Protein AF-A0AAW1G4E5-F1 (afdb_monomer_lite)

pLDDT: mean 84.26, std 16.69, range [33.03, 97.88]

Organism: Zoarces viviparus (NCBI:txid48416)

Structure (mmCIF, N/CA/C/O backbone):
data_AF-A0AAW1G4E5-F1
#
_entry.id   AF-A0AAW1G4E5-F1
#
loop_
_atom_site.group_PDB
_atom_site.id
_atom_site.type_symbol
_atom_site.label_atom_id
_atom_site.label_alt_id
_atom_site.label_comp_id
_atom_site.label_asym_id
_atom_site.label_entity_id
_atom_site.label_seq_id
_atom_site.pdbx_PDB_ins_code
_atom_site.Cartn_x
_atom_site.Cartn_y
_atom_site.Cartn_z
_atom_site.occupancy
_atom_site.B_iso_or_equiv
_atom_site.auth_seq_id
_atom_site.auth_comp_id
_atom_site.auth_asym_id
_atom_site.auth_atom_id
_atom_site.pdbx_PDB_model_num
ATOM 1 N N . MET A 1 1 ? -25.002 0.312 8.976 1.00 71.19 1 MET A N 1
ATOM 2 C CA . MET A 1 1 ? -24.121 1.159 9.818 1.00 71.19 1 MET A CA 1
ATOM 3 C C . MET A 1 1 ? -24.884 1.936 10.900 1.00 71.19 1 MET A C 1
ATOM 5 O O . MET A 1 1 ? -24.262 2.335 11.874 1.00 71.19 1 MET A O 1
ATOM 9 N N . GLU A 1 2 ? -26.206 2.123 10.780 1.00 85.31 2 GLU A N 1
ATOM 10 C CA . GLU A 1 2 ? -27.002 2.899 11.752 1.00 85.31 2 GLU A CA 1
ATOM 11 C C . GLU A 1 2 ? -26.962 2.342 13.183 1.00 85.31 2 GLU A C 1
ATOM 13 O O . GLU A 1 2 ? -26.866 3.115 14.128 1.00 85.31 2 GLU A O 1
ATOM 18 N N . ILE A 1 3 ? -26.892 1.016 13.347 1.00 91.75 3 ILE A N 1
ATOM 19 C CA . ILE A 1 3 ? -26.739 0.377 14.667 1.00 91.75 3 ILE A CA 1
ATOM 20 C C . ILE A 1 3 ? -25.440 0.827 15.358 1.00 91.75 3 ILE A C 1
ATOM 22 O O . ILE A 1 3 ? -25.456 1.201 16.524 1.00 91.75 3 ILE A O 1
ATOM 26 N N . VAL A 1 4 ? -24.316 0.865 14.632 1.00 90.06 4 VAL A N 1
ATOM 27 C CA . VAL A 1 4 ? -23.014 1.275 15.193 1.00 90.06 4 VAL A CA 1
ATOM 28 C C . VAL A 1 4 ? -23.031 2.751 15.599 1.00 90.06 4 VAL A C 1
ATOM 30 O O . VAL A 1 4 ? -22.495 3.107 16.645 1.00 90.06 4 VAL A O 1
ATOM 33 N N . LYS A 1 5 ? -23.682 3.612 14.806 1.00 90.88 5 LYS A N 1
ATOM 34 C CA . LYS A 1 5 ? -23.839 5.036 15.143 1.00 90.88 5 LYS A CA 1
ATOM 35 C C . LYS A 1 5 ? -24.722 5.243 16.374 1.00 90.88 5 LYS A C 1
ATOM 37 O O . LYS A 1 5 ? -24.388 6.079 17.208 1.00 90.88 5 LYS A O 1
ATOM 42 N N . ALA A 1 6 ? -25.813 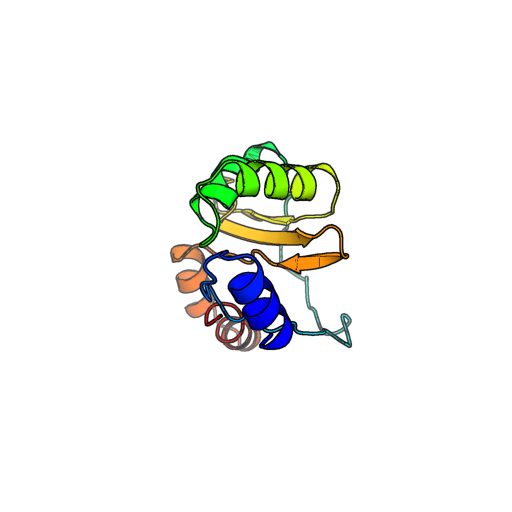4.486 16.495 1.00 92.94 6 ALA A N 1
ATOM 43 C CA . ALA A 1 6 ? -26.698 4.547 17.655 1.00 92.94 6 ALA A CA 1
ATOM 44 C C . ALA A 1 6 ? -25.951 4.161 18.941 1.00 92.94 6 ALA A C 1
ATOM 46 O O . ALA A 1 6 ? -25.994 4.905 19.918 1.00 92.94 6 ALA A O 1
ATOM 47 N N . VAL A 1 7 ? -25.181 3.066 18.905 1.00 95.25 7 VAL A N 1
ATOM 48 C CA . VAL A 1 7 ? -24.342 2.636 20.036 1.00 95.25 7 VAL A CA 1
ATOM 49 C C . VAL A 1 7 ? -23.286 3.689 20.379 1.00 95.25 7 VAL A C 1
ATOM 51 O O . VAL A 1 7 ? -23.110 4.015 21.550 1.00 95.25 7 VAL A O 1
ATOM 54 N N . ALA A 1 8 ? -22.604 4.265 19.383 1.00 94.25 8 ALA A N 1
ATOM 55 C CA . ALA A 1 8 ? -21.630 5.331 19.622 1.00 94.25 8 ALA A CA 1
ATOM 56 C C . ALA A 1 8 ? -22.274 6.540 20.322 1.00 94.25 8 ALA A C 1
ATOM 58 O O . ALA A 1 8 ? -21.732 7.036 21.308 1.00 94.25 8 ALA A O 1
ATOM 59 N N . SER A 1 9 ? -23.466 6.952 19.876 1.00 93.94 9 SER A N 1
ATOM 60 C CA . SER A 1 9 ? -24.222 8.043 20.496 1.00 93.94 9 SER A CA 1
ATOM 61 C C . SER A 1 9 ? -24.613 7.737 21.943 1.00 93.94 9 SER A C 1
ATOM 63 O O . SER A 1 9 ? -24.482 8.612 22.793 1.00 93.94 9 SER A O 1
ATOM 65 N N . GLU A 1 10 ? -25.062 6.514 22.242 1.00 96.44 10 GLU A N 1
ATOM 66 C CA . GLU A 1 10 ? -25.385 6.085 23.612 1.00 96.44 10 GLU A CA 1
ATOM 67 C C . GLU A 1 10 ? -24.153 6.156 24.528 1.00 96.44 10 GLU A C 1
ATOM 69 O O . GLU A 1 10 ? -24.254 6.531 25.693 1.00 96.44 10 GLU A O 1
ATOM 74 N N . LYS A 1 11 ? -22.969 5.839 23.991 1.00 96.75 11 LYS A N 1
ATOM 75 C CA . LYS A 1 11 ? -21.695 5.924 24.718 1.00 96.75 11 LYS A CA 1
ATOM 76 C C . LYS A 1 11 ? -21.071 7.324 24.719 1.00 96.75 11 LYS A C 1
ATOM 78 O O . LYS A 1 11 ? -19.961 7.477 25.219 1.00 96.75 11 LYS A O 1
ATOM 83 N N . GLY A 1 12 ? -21.745 8.337 24.171 1.00 95.81 12 GLY A N 1
ATOM 84 C CA . GLY A 1 12 ? -21.217 9.703 24.086 1.00 95.81 12 GLY A CA 1
ATOM 85 C C . GLY A 1 12 ? -20.005 9.847 23.155 1.00 95.81 12 GLY A C 1
ATOM 86 O O . GLY A 1 12 ? -19.250 10.810 23.268 1.00 95.81 12 GLY A O 1
ATOM 87 N N . VAL A 1 13 ? -19.802 8.897 22.239 1.00 96.19 13 VAL A N 1
ATOM 88 C CA . VAL A 1 13 ? -18.706 8.895 21.266 1.00 96.19 13 VAL A CA 1
ATOM 89 C C . VAL A 1 13 ? -19.190 9.517 19.960 1.00 96.19 13 VAL A C 1
ATOM 91 O O . VAL A 1 13 ? -20.182 9.083 19.371 1.00 96.19 13 VAL A O 1
ATOM 94 N N . SER A 1 14 ? -18.475 10.532 19.473 1.00 91.12 14 SER A N 1
ATOM 95 C CA . SER A 1 14 ? -18.791 11.152 18.187 1.00 91.12 14 SER A CA 1
ATOM 96 C C . SER A 1 14 ? -18.471 10.198 17.031 1.00 91.12 14 SER A C 1
ATOM 98 O O . SER A 1 14 ? -17.450 9.511 17.019 1.00 91.12 14 SER A O 1
ATOM 100 N N . SER A 1 15 ? -19.359 10.142 16.037 1.00 89.06 15 SER A N 1
ATOM 101 C CA . SER A 1 15 ? -19.163 9.324 14.838 1.00 89.06 15 SER A CA 1
ATOM 102 C C . SER A 1 15 ? -19.047 10.206 13.599 1.00 89.06 15 SER A C 1
ATOM 104 O O . SER A 1 15 ? -19.781 11.181 13.435 1.00 89.06 15 SER A O 1
ATOM 106 N N . ARG A 1 16 ? -18.115 9.863 12.705 1.00 88.25 16 ARG A N 1
ATOM 107 C CA . ARG A 1 16 ? -17.910 10.555 11.429 1.00 88.25 16 ARG A CA 1
ATOM 108 C C . ARG A 1 16 ? -17.751 9.532 10.315 1.00 88.25 16 ARG A C 1
ATOM 110 O O . ARG A 1 16 ? -16.882 8.670 10.374 1.00 88.25 16 ARG A O 1
ATOM 117 N N . LYS A 1 17 ? -18.569 9.645 9.268 1.00 87.12 17 LYS A N 1
ATOM 118 C CA . LYS A 1 17 ? -18.378 8.867 8.039 1.00 87.12 17 LYS A CA 1
ATOM 119 C C . LYS A 1 17 ? -17.154 9.412 7.303 1.00 87.12 17 LYS A C 1
ATOM 121 O O . LYS A 1 17 ? -17.149 10.579 6.923 1.00 87.12 17 LYS A O 1
ATOM 126 N N . GLN A 1 18 ? -16.141 8.573 7.106 1.00 84.81 18 GLN A N 1
ATOM 127 C CA . GLN A 1 18 ? -14.904 8.978 6.436 1.00 84.81 18 GLN A CA 1
ATOM 128 C C . GLN A 1 18 ? -14.915 8.652 4.936 1.00 84.81 18 GLN A C 1
ATOM 130 O O . GLN A 1 18 ? -14.517 9.487 4.133 1.00 84.81 18 GLN A O 1
ATOM 135 N N . SER A 1 19 ? -15.388 7.464 4.548 1.00 85.19 19 SER A N 1
ATOM 136 C CA . SER A 1 19 ? -15.465 7.028 3.148 1.00 85.19 19 SER A CA 1
ATOM 137 C C . SER A 1 19 ? -16.490 5.896 2.977 1.00 85.19 19 SER A C 1
ATOM 139 O O . SER A 1 19 ? -16.990 5.358 3.968 1.00 85.19 19 SER A O 1
ATOM 141 N N . VAL A 1 20 ? -16.839 5.575 1.729 1.00 85.19 20 VAL A N 1
ATOM 142 C CA . VAL A 1 20 ? -17.591 4.370 1.342 1.00 85.19 20 VAL A CA 1
ATOM 143 C C . VAL A 1 20 ? -16.663 3.532 0.480 1.00 85.19 20 VAL A C 1
ATOM 145 O O . VAL A 1 20 ? -16.211 4.008 -0.554 1.00 85.19 20 VAL A O 1
ATOM 148 N N . CYS A 1 21 ? -16.400 2.300 0.898 1.00 80.44 21 CYS A N 1
ATOM 149 C CA . CYS A 1 21 ? -15.604 1.357 0.124 1.00 80.44 21 CYS A CA 1
ATOM 150 C C . CYS A 1 21 ? -16.534 0.333 -0.527 1.00 80.44 21 CYS A C 1
ATOM 152 O O . CYS A 1 21 ? -17.418 -0.200 0.148 1.00 80.44 21 CYS A O 1
ATOM 154 N N . HIS A 1 22 ? -16.310 0.037 -1.805 1.00 84.06 22 HIS A N 1
ATOM 155 C CA . HIS A 1 22 ? -16.958 -1.075 -2.493 1.00 84.06 22 HIS A CA 1
ATOM 156 C C . HIS A 1 22 ? -15.982 -2.247 -2.532 1.00 84.06 22 HIS A C 1
ATOM 158 O O . HIS A 1 22 ? -14.836 -2.089 -2.949 1.00 84.06 22 HIS A O 1
ATOM 164 N N . LEU A 1 23 ? -16.424 -3.407 -2.053 1.00 85.50 23 LEU A N 1
ATOM 165 C CA . LEU A 1 23 ? -15.660 -4.641 -2.167 1.00 85.50 23 LEU A CA 1
ATOM 166 C C . LEU A 1 23 ? -16.047 -5.312 -3.480 1.00 85.50 23 LEU A C 1
ATOM 168 O O . LEU A 1 23 ? -17.217 -5.629 -3.685 1.00 85.50 23 LEU A O 1
ATOM 172 N N . MET A 1 24 ? -15.065 -5.512 -4.350 1.00 89.06 24 MET A N 1
ATOM 173 C CA . MET A 1 24 ? -15.244 -6.229 -5.607 1.00 89.06 24 MET A CA 1
ATOM 174 C C . MET A 1 24 ? -14.714 -7.651 -5.462 1.00 89.06 24 MET A C 1
ATOM 176 O O . MET A 1 24 ? -13.722 -7.881 -4.768 1.00 89.06 24 MET A O 1
ATOM 180 N N . ILE A 1 25 ? -15.392 -8.596 -6.108 1.00 88.75 25 ILE A N 1
ATOM 181 C CA . ILE A 1 25 ? -14.999 -10.002 -6.147 1.00 88.75 25 ILE A CA 1
ATOM 182 C C . ILE A 1 25 ? -14.613 -10.313 -7.585 1.00 88.75 25 ILE A C 1
ATOM 184 O O . ILE A 1 25 ? -15.408 -10.113 -8.499 1.00 88.75 25 ILE A O 1
ATOM 188 N N . LEU A 1 26 ? -13.386 -10.787 -7.770 1.00 85.94 26 LEU A N 1
ATOM 189 C CA . LEU A 1 26 ? -12.951 -11.337 -9.041 1.00 85.94 26 LEU A CA 1
ATOM 190 C C . LEU A 1 26 ? -13.249 -12.836 -9.034 1.00 85.94 26 LEU A C 1
ATOM 192 O O . LEU A 1 26 ? -12.587 -13.592 -8.327 1.00 85.94 26 LEU A O 1
ATOM 196 N N . GLU A 1 27 ? -14.276 -13.240 -9.775 1.00 88.00 27 GLU A N 1
ATOM 197 C CA . GLU A 1 27 ? -14.738 -14.633 -9.809 1.00 88.00 27 GLU A CA 1
ATOM 198 C C . GLU A 1 27 ? -13.797 -15.545 -10.604 1.00 88.00 27 GLU A C 1
ATOM 200 O O . GLU A 1 27 ? -13.613 -16.705 -10.242 1.00 88.00 27 GLU A O 1
ATOM 205 N N . ASP A 1 28 ? -13.177 -15.010 -11.658 1.00 86.62 28 ASP A N 1
ATOM 206 C CA . ASP A 1 28 ? -12.273 -15.742 -12.536 1.00 86.62 28 ASP A CA 1
ATOM 207 C C . ASP A 1 28 ? -10.959 -14.976 -12.725 1.00 86.62 28 ASP A C 1
ATOM 209 O O . ASP A 1 28 ? -10.929 -13.839 -13.193 1.00 86.62 28 ASP A O 1
ATOM 21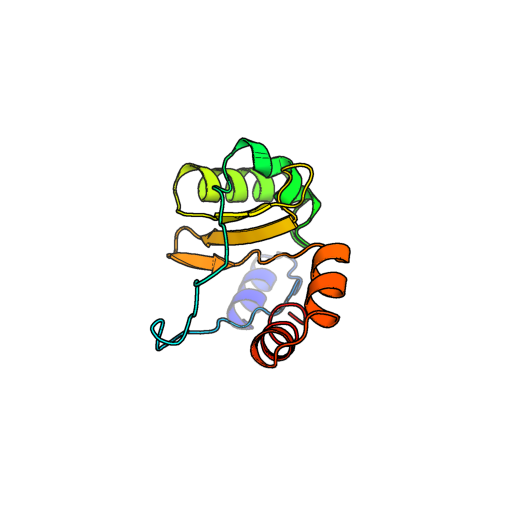3 N N . VAL A 1 29 ? -9.856 -15.618 -12.346 1.00 84.38 29 VAL A N 1
ATOM 214 C CA . VAL A 1 29 ? -8.499 -15.075 -12.489 1.00 84.38 29 VAL A CA 1
ATOM 215 C C . VAL A 1 29 ? -7.864 -15.434 -13.832 1.00 84.38 29 VAL A C 1
ATOM 217 O O . VAL A 1 29 ? -6.840 -14.856 -14.187 1.00 84.38 29 VAL A O 1
ATOM 220 N N . SER A 1 30 ? -8.451 -16.365 -14.592 1.00 85.69 30 SER A N 1
ATOM 221 C CA . SER A 1 30 ? -7.897 -16.850 -15.862 1.00 85.69 30 SER A CA 1
ATOM 222 C C . SER A 1 30 ? -7.886 -15.781 -16.956 1.00 85.69 30 SER A C 1
ATOM 224 O O . SER A 1 30 ? -7.066 -15.839 -17.869 1.00 85.69 30 SER A O 1
ATOM 226 N N . SER A 1 31 ? -8.746 -14.766 -16.834 1.00 78.06 31 SER A N 1
ATOM 227 C CA . SER A 1 31 ? -8.792 -13.620 -17.740 1.00 78.06 31 SER A CA 1
ATOM 228 C C . SER A 1 31 ? -7.715 -12.567 -17.461 1.00 78.06 31 SER A C 1
ATOM 230 O O . SER A 1 31 ? -7.610 -11.601 -18.218 1.00 78.06 31 SER A O 1
ATOM 232 N N . ILE A 1 32 ? -6.939 -12.697 -16.375 1.00 79.19 32 ILE A N 1
ATOM 233 C CA . ILE A 1 32 ? -5.832 -11.780 -16.089 1.00 79.19 32 ILE A CA 1
ATOM 234 C C . ILE A 1 32 ? -4.628 -12.183 -16.936 1.00 79.19 32 ILE A C 1
ATOM 236 O O . ILE A 1 32 ? -3.939 -13.163 -16.652 1.00 79.19 32 ILE A O 1
ATOM 240 N N . ASP A 1 33 ? -4.333 -11.369 -17.944 1.00 78.25 33 ASP A N 1
ATOM 241 C CA . ASP A 1 33 ? -3.088 -11.470 -18.691 1.00 78.25 33 ASP A CA 1
ATOM 242 C C . ASP A 1 33 ? -1.954 -10.760 -17.937 1.00 78.25 33 ASP A C 1
ATOM 244 O O . ASP A 1 33 ? -2.005 -9.557 -17.675 1.00 78.25 33 ASP A O 1
ATOM 248 N N . SER A 1 34 ? -0.927 -11.525 -17.573 1.00 71.94 34 SER A N 1
ATOM 249 C CA . SER A 1 34 ? 0.316 -11.010 -16.981 1.00 71.94 34 SER A CA 1
ATOM 250 C C . SER A 1 34 ? 1.484 -11.014 -17.969 1.00 71.94 34 SER A C 1
ATOM 252 O O . SER A 1 34 ? 2.602 -10.627 -17.615 1.00 71.94 34 SER A O 1
ATOM 254 N N . SER A 1 35 ? 1.250 -11.436 -19.215 1.00 77.69 35 SER A N 1
ATOM 255 C CA . SER A 1 35 ? 2.288 -11.490 -20.233 1.00 77.69 35 SER A CA 1
ATOM 256 C C . SER A 1 35 ? 2.815 -10.083 -20.543 1.00 77.69 35 SER A C 1
ATOM 258 O O . SER A 1 35 ? 2.076 -9.116 -20.711 1.00 77.69 35 SER A O 1
ATOM 260 N N . GLY A 1 36 ? 4.142 -9.940 -20.541 1.00 74.38 36 GLY A N 1
ATOM 261 C CA . GLY A 1 36 ? 4.809 -8.661 -20.801 1.00 74.38 36 GLY A CA 1
ATOM 262 C C . GLY A 1 36 ? 4.870 -7.686 -19.617 1.00 74.38 36 GLY A C 1
ATOM 263 O O . GLY A 1 36 ? 5.446 -6.608 -19.771 1.00 74.38 36 GLY A O 1
ATOM 264 N N . ILE A 1 37 ? 4.350 -8.045 -18.436 1.00 75.19 37 ILE A N 1
ATOM 265 C CA . ILE A 1 37 ? 4.472 -7.226 -17.223 1.00 75.19 37 ILE A CA 1
ATOM 266 C C . ILE A 1 37 ? 5.591 -7.786 -16.343 1.00 75.19 37 ILE A C 1
ATOM 268 O O . ILE A 1 37 ? 5.499 -8.890 -15.814 1.00 75.19 37 ILE A O 1
ATOM 272 N N . SER A 1 38 ? 6.651 -6.998 -16.155 1.00 83.62 38 SER A N 1
ATOM 273 C CA . SER A 1 38 ? 7.688 -7.304 -15.167 1.00 83.62 38 SER A CA 1
ATOM 274 C C . SER A 1 38 ? 7.289 -6.721 -13.814 1.00 83.62 38 SER A C 1
ATOM 276 O O . SER A 1 38 ? 7.150 -5.502 -13.674 1.00 83.62 38 SER A O 1
ATOM 278 N N . LEU A 1 39 ? 7.086 -7.597 -12.831 1.00 89.25 39 LEU A N 1
ATOM 279 C CA . LEU A 1 39 ? 6.759 -7.227 -11.459 1.00 89.25 39 LEU A CA 1
ATOM 280 C C . LEU A 1 39 ? 7.975 -7.417 -10.553 1.00 89.25 39 LEU A C 1
ATOM 282 O O . LEU A 1 39 ? 8.758 -8.350 -10.709 1.00 89.25 39 LEU A O 1
ATOM 286 N N . SER A 1 40 ? 8.111 -6.520 -9.588 1.00 92.88 40 SER A N 1
ATOM 287 C CA . SER A 1 40 ? 9.083 -6.576 -8.500 1.00 92.88 40 SER A CA 1
ATOM 288 C C . SER A 1 40 ? 8.363 -6.684 -7.160 1.00 92.88 40 SER A C 1
ATOM 290 O O . SER A 1 40 ? 7.169 -6.384 -7.053 1.00 92.88 40 SER A O 1
ATOM 292 N N . SER A 1 41 ? 9.084 -7.123 -6.130 1.00 93.56 41 SER A N 1
ATOM 293 C CA . SER A 1 41 ? 8.552 -7.149 -4.767 1.00 93.56 41 SER A CA 1
ATOM 294 C C . SER A 1 41 ? 8.241 -5.732 -4.288 1.00 93.56 41 SER A C 1
ATOM 296 O O . SER A 1 41 ? 8.980 -4.795 -4.591 1.00 93.56 41 SER A O 1
ATOM 298 N N . LEU A 1 42 ? 7.153 -5.576 -3.537 1.00 95.88 42 LEU A N 1
ATOM 299 C CA . LEU A 1 42 ? 6.936 -4.397 -2.707 1.00 95.88 42 LEU A CA 1
ATOM 300 C C . LEU A 1 42 ? 7.178 -4.810 -1.252 1.00 95.88 42 LEU A C 1
ATOM 302 O O . LEU A 1 42 ? 6.333 -5.462 -0.649 1.00 95.88 42 LEU A O 1
ATOM 306 N N . ASP A 1 43 ? 8.344 -4.460 -0.719 1.00 95.50 43 ASP A N 1
ATOM 307 C CA . ASP A 1 43 ? 8.818 -4.879 0.610 1.00 95.50 43 ASP A CA 1
ATOM 308 C C . ASP A 1 43 ? 8.812 -3.742 1.652 1.00 95.50 43 ASP A C 1
ATOM 310 O O . ASP A 1 43 ? 8.410 -2.607 1.370 1.00 95.50 43 ASP A O 1
ATOM 314 N N . GLU A 1 44 ? 9.280 -4.026 2.869 1.00 97.12 44 GLU A N 1
ATOM 315 C CA . GLU A 1 44 ? 9.238 -3.109 4.010 1.00 97.12 44 GLU A CA 1
ATOM 316 C C . GLU A 1 44 ? 9.994 -1.793 3.781 1.00 97.12 44 GLU A C 1
ATOM 318 O O . GLU A 1 44 ? 9.665 -0.781 4.408 1.00 97.12 44 GLU A O 1
ATOM 323 N N . SER A 1 45 ? 10.964 -1.757 2.860 1.00 96.25 45 SER A N 1
ATOM 324 C CA . SER A 1 45 ? 11.670 -0.515 2.518 1.00 96.25 45 SER A CA 1
ATOM 325 C C . SER A 1 45 ? 10.739 0.530 1.882 1.00 96.25 45 SER A C 1
ATOM 327 O O . SER A 1 45 ? 11.003 1.734 1.943 1.00 96.25 45 SER A O 1
ATOM 329 N N . HIS A 1 46 ? 9.590 0.096 1.355 1.00 96.62 46 HIS A N 1
ATOM 330 C CA . HIS A 1 46 ? 8.616 0.931 0.657 1.00 96.62 46 HIS A CA 1
ATOM 331 C C . HIS A 1 46 ? 7.472 1.443 1.545 1.00 96.62 46 HIS A C 1
ATOM 333 O O . HIS A 1 46 ? 6.628 2.209 1.069 1.00 96.62 46 HIS A O 1
ATOM 339 N N . VAL A 1 47 ? 7.432 1.094 2.838 1.00 97.81 47 VAL A N 1
ATOM 340 C CA . VAL A 1 47 ? 6.355 1.511 3.764 1.00 97.81 47 VAL A CA 1
ATOM 341 C C . VAL A 1 47 ? 6.158 3.027 3.759 1.00 97.81 47 VAL A C 1
ATOM 343 O O . VAL A 1 47 ? 5.025 3.512 3.707 1.00 97.81 47 VAL A O 1
ATOM 346 N N . GLY A 1 48 ? 7.258 3.787 3.767 1.00 97.00 48 GLY A N 1
ATOM 347 C CA . GLY A 1 48 ? 7.216 5.248 3.737 1.00 97.00 48 GLY A CA 1
ATOM 348 C C . GLY A 1 48 ? 6.522 5.793 2.486 1.00 97.00 48 GLY A C 1
ATOM 349 O O . GLY A 1 48 ? 5.675 6.679 2.596 1.00 97.00 48 GLY A O 1
ATOM 350 N N . LEU A 1 49 ? 6.824 5.225 1.315 1.00 96.25 49 LEU A N 1
ATOM 351 C CA . LEU A 1 49 ? 6.228 5.618 0.036 1.00 96.25 49 LEU A CA 1
ATOM 352 C C . LEU A 1 49 ? 4.719 5.348 0.015 1.00 96.25 49 LEU A C 1
ATOM 354 O O . LEU A 1 49 ? 3.930 6.243 -0.305 1.00 96.25 49 LEU A O 1
ATOM 358 N N . VAL A 1 50 ? 4.308 4.136 0.397 1.00 96.62 50 VAL A N 1
ATOM 359 C CA . VAL A 1 50 ? 2.890 3.745 0.414 1.00 96.62 50 VAL A CA 1
ATOM 360 C C . VAL A 1 50 ? 2.115 4.621 1.399 1.00 96.62 50 VAL A C 1
ATOM 362 O O . VAL A 1 50 ? 1.068 5.168 1.049 1.00 96.62 50 VAL A O 1
ATOM 365 N N .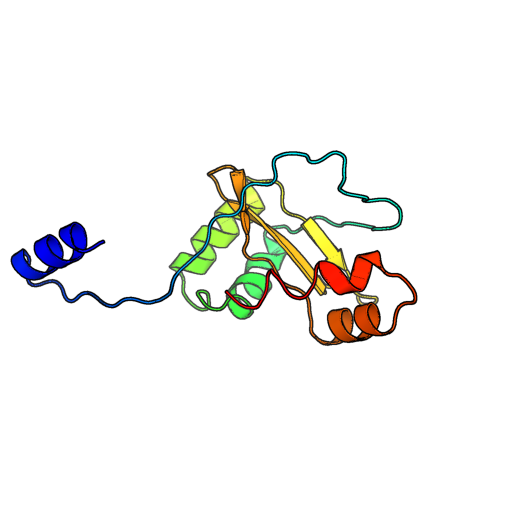 ASN A 1 51 ? 2.655 4.839 2.602 1.00 97.06 51 ASN A N 1
ATOM 366 C CA . ASN A 1 51 ? 2.013 5.655 3.632 1.00 97.06 51 ASN A CA 1
ATOM 367 C C . ASN A 1 51 ? 1.855 7.127 3.218 1.00 97.06 51 ASN A C 1
ATOM 369 O O . ASN A 1 51 ? 0.861 7.763 3.564 1.00 97.06 51 ASN A O 1
ATOM 373 N N . GLN A 1 52 ? 2.819 7.682 2.482 1.00 96.44 52 GLN A N 1
ATOM 374 C CA . GLN A 1 52 ? 2.734 9.059 1.986 1.00 96.44 52 GLN A CA 1
ATOM 375 C C . GLN A 1 52 ? 1.715 9.213 0.852 1.00 96.44 52 GLN A C 1
ATOM 377 O O . GLN A 1 52 ? 1.085 10.268 0.730 1.00 96.44 52 GLN A O 1
ATOM 382 N N . THR A 1 53 ? 1.550 8.167 0.041 1.00 94.50 53 THR A N 1
ATOM 383 C CA . THR A 1 53 ? 0.718 8.184 -1.169 1.00 94.50 53 THR A CA 1
ATOM 384 C C . THR A 1 53 ? -0.745 7.843 -0.884 1.00 94.50 53 THR A C 1
ATOM 386 O O . THR A 1 53 ? -1.652 8.366 -1.533 1.00 94.50 53 THR A O 1
ATOM 389 N N . TRP A 1 54 ? -1.006 6.974 0.092 1.00 93.38 54 TRP A N 1
ATOM 390 C CA . TRP A 1 54 ? -2.354 6.513 0.399 1.00 93.38 54 TRP A CA 1
ATOM 391 C C . TRP A 1 54 ? -3.202 7.594 1.083 1.00 93.38 54 TRP A C 1
ATOM 393 O O . TRP A 1 54 ? -2.767 8.248 2.031 1.00 93.38 54 TRP A O 1
ATOM 403 N N . LYS A 1 55 ? -4.462 7.747 0.652 1.00 89.25 55 LYS A N 1
ATOM 404 C CA . LYS A 1 55 ? -5.388 8.778 1.162 1.00 89.25 55 LYS A CA 1
ATOM 405 C C . LYS A 1 55 ? -5.709 8.664 2.658 1.00 89.25 55 LYS A C 1
ATOM 407 O O . LYS A 1 55 ? -6.047 9.666 3.280 1.00 89.25 55 LYS A O 1
ATOM 412 N N . PHE A 1 56 ? -5.598 7.462 3.225 1.00 89.94 56 PHE A N 1
ATOM 413 C CA . PHE A 1 56 ? -5.789 7.193 4.657 1.00 89.94 56 PHE A CA 1
ATOM 414 C C . PHE A 1 56 ? -4.464 7.007 5.416 1.00 89.94 56 PHE A C 1
ATOM 416 O O . PHE A 1 56 ? -4.470 6.620 6.583 1.00 89.94 56 PHE A O 1
ATOM 423 N N . GLY A 1 57 ? -3.333 7.256 4.750 1.00 92.44 57 GLY A N 1
ATOM 424 C CA . GLY A 1 57 ? -2.005 7.173 5.342 1.00 92.44 57 GLY A CA 1
ATOM 425 C C . GLY A 1 57 ? -1.633 8.404 6.170 1.00 92.44 57 GLY A C 1
ATOM 426 O O . GLY A 1 57 ? -2.490 9.101 6.720 1.00 92.44 57 GLY A O 1
ATOM 427 N N . LYS A 1 58 ? -0.327 8.684 6.236 1.00 94.69 58 LYS A N 1
ATOM 428 C CA . LYS A 1 58 ? 0.288 9.821 6.951 1.00 94.69 58 LYS A CA 1
ATOM 429 C C . LYS A 1 58 ? 0.047 9.808 8.465 1.00 94.69 58 LYS A C 1
ATOM 431 O O . LYS A 1 58 ? -0.015 10.856 9.099 1.00 94.69 58 LYS A O 1
ATOM 436 N N . ASN A 1 59 ? -0.085 8.617 9.035 1.00 94.62 59 ASN A N 1
ATOM 437 C CA . ASN A 1 59 ? -0.232 8.400 10.471 1.00 94.62 59 ASN A CA 1
ATOM 438 C C . ASN A 1 59 ? 0.456 7.087 10.882 1.00 94.62 59 ASN A C 1
ATOM 440 O O . ASN A 1 59 ? 0.733 6.238 10.034 1.00 94.62 59 ASN A O 1
ATOM 444 N N . GLU A 1 60 ? 0.753 6.933 12.172 1.00 96.00 60 GLU A N 1
ATOM 445 C CA . GLU A 1 60 ? 1.506 5.785 12.701 1.00 96.00 60 GLU A CA 1
ATOM 446 C C . GLU A 1 60 ? 0.736 4.462 12.595 1.00 96.00 60 GLU A C 1
ATOM 448 O O . GLU A 1 60 ? 1.332 3.416 12.327 1.00 96.00 60 GLU A O 1
ATOM 453 N N . ASP A 1 61 ? -0.591 4.500 12.730 1.00 94.56 61 ASP A N 1
ATOM 454 C CA . ASP A 1 61 ? -1.432 3.310 12.586 1.00 94.56 61 ASP A CA 1
ATOM 455 C C . ASP A 1 61 ? -1.367 2.750 11.164 1.00 94.56 61 ASP A C 1
ATOM 457 O O . ASP A 1 61 ? -1.195 1.543 10.973 1.00 94.56 61 ASP A O 1
ATOM 461 N N . ALA A 1 62 ? -1.423 3.628 10.161 1.00 95.12 62 ALA A N 1
ATOM 462 C CA . ALA A 1 62 ? -1.253 3.260 8.765 1.00 95.12 62 ALA A CA 1
ATOM 463 C C . ALA A 1 62 ? 0.151 2.710 8.493 1.00 95.12 62 ALA A C 1
ATOM 465 O O . ALA A 1 62 ? 0.265 1.701 7.804 1.00 95.12 62 ALA A O 1
ATOM 466 N N . VAL A 1 63 ? 1.208 3.303 9.065 1.00 97.62 63 VAL A N 1
ATOM 467 C CA . VAL A 1 63 ? 2.584 2.782 8.941 1.00 97.62 63 VAL A CA 1
ATOM 468 C C . VAL A 1 63 ? 2.666 1.346 9.445 1.00 97.62 63 VAL A C 1
ATOM 470 O O . VAL A 1 63 ? 3.144 0.476 8.721 1.00 97.62 63 VAL A O 1
ATOM 473 N N . ARG A 1 64 ? 2.158 1.079 10.652 1.00 97.31 64 ARG A N 1
ATOM 474 C CA . ARG A 1 64 ? 2.159 -0.266 11.241 1.00 97.31 64 ARG A CA 1
ATOM 475 C C . ARG A 1 64 ? 1.341 -1.254 10.412 1.00 97.31 64 ARG A C 1
ATOM 477 O O . ARG A 1 64 ? 1.785 -2.376 10.186 1.00 97.31 64 ARG A O 1
ATOM 484 N N . MET A 1 65 ? 0.164 -0.842 9.942 1.00 96.12 65 MET A N 1
ATOM 485 C CA . MET A 1 65 ? -0.684 -1.684 9.098 1.00 96.12 65 MET A CA 1
ATOM 486 C C . MET A 1 65 ? 0.013 -2.029 7.776 1.00 96.12 65 MET A C 1
ATOM 488 O O . MET A 1 65 ? 0.036 -3.192 7.385 1.00 96.12 65 MET A O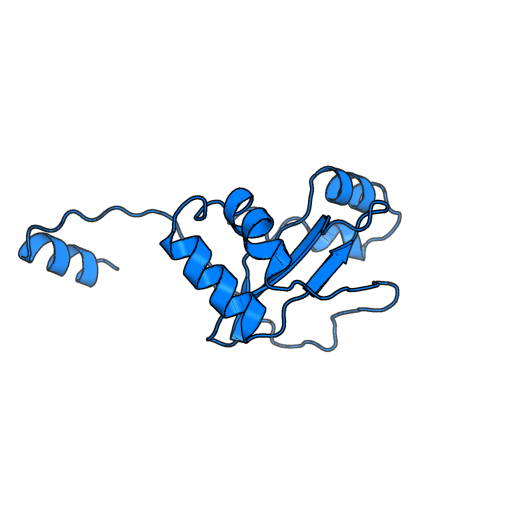 1
ATOM 492 N N . ILE A 1 66 ? 0.601 -1.035 7.104 1.00 97.81 66 ILE A N 1
ATOM 493 C CA . ILE A 1 66 ? 1.329 -1.213 5.842 1.00 97.81 66 ILE A CA 1
ATOM 494 C C . ILE A 1 66 ? 2.550 -2.101 6.050 1.00 97.81 66 ILE A C 1
ATOM 496 O O . ILE A 1 66 ? 2.723 -3.051 5.298 1.00 97.81 66 ILE A O 1
ATOM 500 N N . TRP A 1 67 ? 3.355 -1.849 7.083 1.00 97.88 67 TRP A N 1
ATOM 501 C CA . TRP A 1 67 ? 4.512 -2.686 7.397 1.00 97.88 67 TRP A CA 1
ATOM 502 C C . TRP A 1 67 ? 4.106 -4.150 7.603 1.00 97.88 67 TRP A C 1
ATOM 504 O O . TRP A 1 67 ? 4.681 -5.030 6.974 1.00 97.88 67 TRP A O 1
ATOM 514 N N . ASN A 1 68 ? 3.048 -4.411 8.381 1.00 96.81 68 ASN A N 1
ATOM 515 C CA . ASN A 1 68 ? 2.534 -5.769 8.568 1.00 96.81 68 ASN A CA 1
ATOM 516 C C . ASN A 1 68 ? 2.102 -6.421 7.245 1.00 96.81 68 ASN A C 1
ATOM 518 O O . ASN A 1 68 ? 2.345 -7.613 7.063 1.00 96.81 68 ASN A O 1
ATOM 522 N N . MET A 1 69 ? 1.467 -5.664 6.341 1.00 97.38 69 MET A N 1
ATOM 523 C CA . MET A 1 69 ? 1.079 -6.166 5.019 1.00 97.38 69 MET A CA 1
ATOM 524 C C . MET A 1 69 ? 2.302 -6.556 4.185 1.00 97.38 69 MET A C 1
ATOM 526 O O . MET A 1 69 ? 2.356 -7.674 3.688 1.00 97.38 69 MET A O 1
ATOM 530 N N . LEU A 1 70 ? 3.294 -5.669 4.080 1.00 97.19 70 LEU A N 1
ATOM 531 C CA . LEU A 1 70 ? 4.475 -5.896 3.239 1.00 97.19 70 LEU A CA 1
ATOM 532 C C . LEU A 1 70 ? 5.401 -6.987 3.796 1.00 97.19 70 LEU A C 1
ATOM 534 O O . LEU A 1 70 ? 5.973 -7.742 3.021 1.00 97.19 70 LEU A O 1
ATOM 538 N N . ALA A 1 71 ? 5.512 -7.103 5.121 1.00 97.00 71 ALA A N 1
ATOM 539 C CA . ALA A 1 71 ? 6.388 -8.085 5.758 1.00 97.00 71 ALA A CA 1
ATOM 540 C C . ALA A 1 71 ? 5.838 -9.520 5.729 1.00 97.00 71 ALA A C 1
ATOM 542 O O . ALA A 1 71 ? 6.601 -10.480 5.804 1.00 97.00 71 ALA A O 1
ATOM 543 N N . ASN A 1 72 ? 4.511 -9.689 5.666 1.00 96.69 72 ASN A N 1
ATOM 544 C CA . ASN A 1 72 ? 3.882 -10.998 5.887 1.00 96.69 72 ASN A CA 1
ATOM 545 C C . ASN A 1 72 ? 3.021 -11.491 4.720 1.00 96.69 72 ASN A C 1
ATOM 547 O O . ASN A 1 72 ? 2.671 -12.670 4.694 1.00 96.69 72 ASN A O 1
ATOM 551 N N . PHE A 1 73 ? 2.657 -10.625 3.771 1.00 96.00 73 PHE A N 1
ATOM 552 C CA . PHE A 1 73 ? 1.723 -10.965 2.701 1.00 96.00 73 PHE A CA 1
ATOM 553 C C . PHE A 1 73 ? 2.285 -10.587 1.328 1.00 96.00 73 PHE A C 1
ATOM 555 O O . PHE A 1 73 ? 2.945 -9.556 1.185 1.00 96.00 73 PHE A O 1
ATOM 562 N N . PRO A 1 74 ? 2.007 -11.395 0.290 1.00 93.06 74 PRO A N 1
ATOM 563 C CA . PRO A 1 74 ? 2.542 -11.152 -1.041 1.00 93.06 74 PRO A CA 1
ATOM 564 C C . PRO A 1 74 ? 2.011 -9.825 -1.590 1.00 93.06 74 PRO A C 1
ATOM 566 O O . PRO A 1 74 ? 0.811 -9.664 -1.801 1.00 93.06 74 PRO A O 1
ATOM 569 N N . SER A 1 75 ? 2.912 -8.876 -1.824 1.00 95.12 75 SER A N 1
ATOM 570 C CA . SER A 1 75 ? 2.620 -7.572 -2.423 1.00 95.12 75 SER A CA 1
ATOM 571 C C . SER A 1 75 ? 3.627 -7.304 -3.536 1.00 95.12 75 SER A C 1
ATOM 573 O O . SER A 1 75 ? 4.777 -7.742 -3.465 1.00 95.12 75 SER A O 1
ATOM 575 N N . CYS A 1 76 ? 3.207 -6.612 -4.591 1.00 94.12 76 CYS A N 1
ATOM 576 C CA . CYS A 1 76 ? 4.052 -6.411 -5.764 1.00 94.12 76 CYS A CA 1
ATOM 577 C C . CYS A 1 76 ? 3.917 -5.006 -6.340 1.00 94.12 76 CYS A C 1
ATOM 579 O O . CYS A 1 76 ? 2.959 -4.269 -6.079 1.00 94.12 76 CYS A O 1
ATOM 581 N N . CYS A 1 77 ? 4.911 -4.635 -7.138 1.00 94.31 77 CYS A N 1
ATOM 582 C CA . CYS A 1 77 ? 4.946 -3.368 -7.835 1.00 94.31 77 CYS A CA 1
ATOM 583 C C . CYS A 1 77 ? 5.519 -3.502 -9.246 1.00 94.31 77 CYS A C 1
ATOM 585 O O . CYS A 1 77 ? 6.274 -4.421 -9.552 1.00 94.31 77 CYS A O 1
ATOM 587 N N . ALA A 1 78 ? 5.172 -2.551 -10.105 1.00 91.19 78 ALA A N 1
ATOM 588 C CA . ALA A 1 78 ? 5.883 -2.291 -11.345 1.00 91.19 78 ALA A CA 1
ATOM 589 C C . ALA A 1 78 ? 6.799 -1.080 -11.140 1.00 91.19 78 ALA A C 1
ATOM 591 O O . ALA A 1 78 ? 6.369 -0.047 -10.609 1.00 91.19 78 ALA A O 1
ATOM 592 N N . LEU A 1 79 ? 8.051 -1.206 -11.576 1.00 90.12 79 LEU A N 1
ATOM 593 C CA . LEU A 1 79 ? 9.066 -0.168 -11.418 1.00 90.12 79 LEU A CA 1
ATOM 594 C C . LEU A 1 79 ? 9.066 0.823 -12.597 1.00 90.12 79 LEU A C 1
ATOM 596 O O . LEU A 1 79 ? 8.713 0.474 -13.727 1.00 90.12 79 LEU A O 1
ATOM 600 N N . GLU A 1 80 ? 9.469 2.066 -12.334 1.00 86.06 80 GLU A N 1
ATOM 601 C CA . GLU A 1 80 ? 9.906 3.017 -13.368 1.00 86.06 80 GLU A CA 1
ATOM 602 C C . GLU A 1 80 ? 11.372 2.790 -13.771 1.00 86.06 80 GLU A C 1
ATOM 604 O O . GLU A 1 80 ? 12.057 1.933 -13.210 1.00 86.06 80 GLU A O 1
ATOM 609 N N . ALA A 1 81 ? 11.856 3.542 -14.766 1.00 82.75 81 ALA A N 1
ATOM 610 C CA . ALA A 1 81 ? 13.212 3.394 -15.304 1.00 82.75 81 ALA A CA 1
ATOM 611 C C . ALA A 1 81 ? 14.296 3.629 -14.236 1.00 82.75 81 ALA A C 1
ATOM 613 O O . ALA A 1 81 ? 15.362 3.021 -14.275 1.00 82.75 81 ALA A O 1
ATOM 614 N N . GLU A 1 82 ? 13.990 4.465 -13.249 1.00 84.75 82 GLU A N 1
ATOM 615 C CA . GLU A 1 82 ? 14.828 4.806 -12.104 1.00 84.75 82 GLU A CA 1
ATOM 616 C C . GLU A 1 82 ? 14.795 3.734 -10.996 1.00 84.75 82 GLU A C 1
ATOM 618 O O . GLU A 1 82 ? 15.400 3.921 -9.941 1.00 84.75 82 GLU A O 1
ATOM 623 N N . GLY A 1 83 ? 14.078 2.624 -11.206 1.00 86.12 83 GLY A N 1
ATOM 624 C CA . GLY A 1 83 ? 13.991 1.502 -10.269 1.00 86.12 83 GLY A CA 1
ATOM 625 C C . GLY A 1 83 ? 13.056 1.732 -9.081 1.00 86.12 83 GLY A C 1
ATOM 626 O O . GLY A 1 83 ? 13.079 0.952 -8.133 1.00 86.12 83 GLY A O 1
ATOM 627 N N . LYS A 1 84 ? 12.232 2.786 -9.100 1.00 90.12 84 LYS A N 1
ATOM 628 C CA . LYS A 1 84 ? 11.270 3.078 -8.026 1.00 90.12 84 LYS A CA 1
ATOM 629 C C . LYS A 1 84 ? 9.893 2.477 -8.327 1.00 90.12 84 LYS A C 1
ATOM 631 O O . LYS A 1 84 ? 9.509 2.410 -9.494 1.00 90.12 84 LYS A O 1
ATOM 636 N N . PRO A 1 85 ? 9.099 2.091 -7.314 1.00 93.75 85 PRO A N 1
ATOM 637 C CA . PRO A 1 85 ? 7.723 1.661 -7.543 1.00 93.75 85 PRO A CA 1
ATOM 638 C C . PRO A 1 85 ? 6.874 2.779 -8.160 1.00 93.75 85 PRO A C 1
ATOM 640 O O . PRO A 1 85 ? 6.645 3.818 -7.541 1.00 93.75 85 PRO A O 1
ATOM 643 N N . ALA A 1 86 ? 6.369 2.544 -9.370 1.00 91.19 86 ALA A N 1
ATOM 644 C CA . ALA A 1 86 ? 5.495 3.467 -10.095 1.00 91.19 86 ALA A CA 1
ATOM 645 C C . ALA A 1 86 ? 4.038 2.986 -10.143 1.00 91.19 86 ALA A C 1
ATOM 647 O O . ALA A 1 86 ? 3.134 3.764 -10.446 1.00 91.19 86 ALA A O 1
ATOM 648 N N . SER A 1 87 ? 3.787 1.713 -9.849 1.00 93.19 87 SER A N 1
ATOM 649 C CA . SER A 1 87 ? 2.455 1.130 -9.683 1.00 93.19 87 SER A CA 1
ATOM 650 C C . SER A 1 87 ? 2.537 -0.029 -8.703 1.00 93.19 87 SER A C 1
ATOM 652 O O . SER A 1 87 ? 3.549 -0.726 -8.703 1.00 93.19 87 SER A O 1
ATOM 654 N N . TRP A 1 88 ? 1.527 -0.231 -7.860 1.00 95.38 88 TRP A N 1
ATOM 655 C CA . TRP A 1 88 ? 1.537 -1.316 -6.880 1.00 95.38 88 TRP A CA 1
ATOM 656 C C . TRP A 1 88 ? 0.150 -1.740 -6.405 1.00 95.38 88 TRP A C 1
ATOM 658 O O . TRP A 1 88 ? -0.834 -1.001 -6.522 1.00 95.38 88 TRP A O 1
ATOM 668 N N . ILE A 1 89 ? 0.126 -2.931 -5.810 1.00 94.25 89 ILE A N 1
ATOM 669 C CA . ILE A 1 89 ? -1.006 -3.531 -5.109 1.00 94.25 89 ILE A CA 1
ATOM 670 C C . ILE A 1 89 ? -0.504 -4.204 -3.830 1.00 94.25 89 ILE A C 1
ATOM 672 O O . ILE A 1 89 ? 0.548 -4.847 -3.832 1.00 94.25 89 ILE A O 1
ATOM 676 N N . LEU A 1 90 ? -1.241 -4.029 -2.732 1.00 96.44 90 LEU A N 1
ATOM 677 C CA . LEU A 1 90 ? -0.962 -4.689 -1.459 1.00 96.44 90 LEU A CA 1
ATOM 678 C C . LEU A 1 90 ? -2.009 -5.762 -1.182 1.00 96.44 90 LEU A C 1
ATOM 680 O O . LEU A 1 90 ? -3.169 -5.634 -1.582 1.00 96.44 90 LEU A O 1
ATOM 684 N N . THR A 1 91 ? -1.603 -6.769 -0.418 1.00 95.44 91 THR A N 1
ATOM 685 C CA . THR A 1 91 ? -2.500 -7.806 0.093 1.00 95.44 91 THR A CA 1
ATOM 686 C C . THR A 1 91 ? -2.747 -7.588 1.582 1.00 95.44 91 THR A C 1
ATOM 688 O O . THR A 1 91 ? -1.818 -7.542 2.388 1.00 95.44 91 THR A O 1
ATOM 691 N N . TYR A 1 92 ? -4.016 -7.439 1.956 1.00 93.81 92 TYR A N 1
ATOM 692 C CA . TYR A 1 92 ? -4.442 -7.377 3.350 1.00 93.81 92 TYR A CA 1
ATOM 693 C C . TYR A 1 92 ? -4.301 -8.745 4.027 1.00 93.81 92 TYR A C 1
ATOM 695 O O . TYR A 1 92 ? -4.321 -9.784 3.373 1.00 93.81 92 TY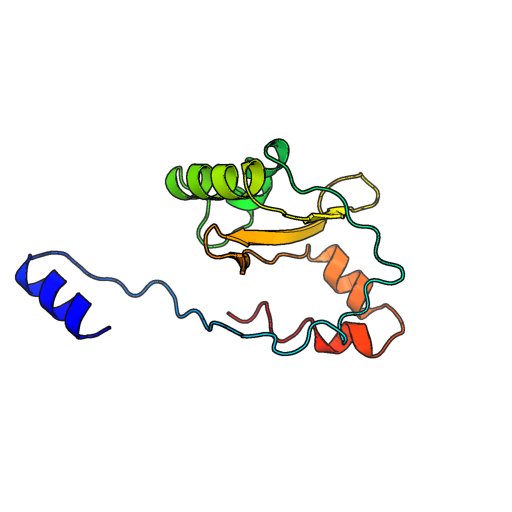R A O 1
ATOM 703 N N . ALA A 1 93 ? -4.303 -8.765 5.362 1.00 90.81 93 ALA A N 1
ATOM 704 C CA . ALA A 1 93 ? -4.332 -10.012 6.133 1.00 90.81 93 ALA A CA 1
ATOM 705 C C . ALA A 1 93 ? -5.580 -10.882 5.878 1.00 90.81 93 ALA A C 1
ATOM 707 O O . ALA A 1 93 ? -5.571 -12.078 6.146 1.00 90.81 93 ALA A O 1
ATOM 708 N N . SER A 1 94 ? -6.652 -10.290 5.344 1.00 91.00 94 SER A N 1
ATOM 709 C CA . SER A 1 94 ? -7.843 -11.003 4.871 1.00 91.00 94 SER A CA 1
ATOM 710 C C . SER A 1 94 ? -7.672 -11.643 3.486 1.00 91.00 94 SER A C 1
ATOM 712 O O . SER A 1 94 ? -8.647 -12.150 2.939 1.00 91.00 94 SER A O 1
ATOM 714 N N . CYS A 1 95 ? -6.480 -11.556 2.890 1.00 89.56 95 CYS A N 1
ATOM 715 C CA . CYS A 1 95 ? -6.169 -11.906 1.501 1.00 89.56 95 CYS A CA 1
ATOM 716 C C . CYS A 1 95 ? -6.896 -11.062 0.441 1.00 89.56 95 CYS A C 1
ATOM 718 O O . CYS A 1 95 ? -6.727 -11.297 -0.754 1.00 89.56 95 CYS A O 1
ATOM 720 N N . ALA A 1 96 ? -7.673 -10.053 0.845 1.00 91.75 96 ALA A N 1
ATOM 721 C CA . ALA A 1 96 ? -8.187 -9.062 -0.087 1.00 91.75 96 ALA A CA 1
ATOM 722 C C . ALA A 1 96 ? -7.027 -8.228 -0.643 1.00 91.75 96 ALA A C 1
ATOM 724 O O . ALA A 1 96 ? -6.089 -7.892 0.081 1.00 91.75 96 ALA A O 1
ATOM 725 N N . MET A 1 97 ? -7.118 -7.846 -1.911 1.00 92.19 97 MET A N 1
ATOM 726 C CA . MET A 1 97 ? -6.162 -6.931 -2.524 1.00 92.19 97 MET A CA 1
ATOM 727 C C . MET A 1 97 ? -6.653 -5.486 -2.399 1.00 92.19 97 MET A C 1
ATOM 729 O O . MET A 1 97 ? -7.851 -5.215 -2.498 1.00 92.19 97 MET A O 1
ATOM 733 N N . GLY A 1 98 ? -5.740 -4.539 -2.197 1.00 92.56 98 GLY A N 1
ATOM 734 C CA . GLY A 1 98 ? -6.086 -3.124 -2.152 1.00 92.56 98 GLY A CA 1
ATOM 735 C C . GLY A 1 98 ? -4.891 -2.197 -1.990 1.00 92.56 98 GLY A C 1
ATOM 736 O O . GLY A 1 98 ? -3.758 -2.553 -2.301 1.00 92.56 98 GLY A O 1
ATOM 737 N N . ILE A 1 99 ? -5.175 -0.959 -1.568 1.00 93.38 99 ILE A N 1
ATOM 738 C CA . ILE A 1 99 ? -4.203 0.155 -1.576 1.00 93.38 99 ILE A CA 1
ATOM 739 C C . ILE A 1 99 ? -3.537 0.272 -2.961 1.00 93.38 99 ILE A C 1
ATOM 741 O O . ILE A 1 99 ? -2.332 0.478 -3.098 1.00 93.38 99 ILE A O 1
ATOM 745 N N . LEU A 1 100 ? -4.360 0.105 -4.001 1.00 93.12 100 LEU A N 1
ATOM 746 C CA . LEU A 1 100 ? -3.926 0.164 -5.385 1.00 93.12 100 LEU A CA 1
ATOM 747 C C . LEU A 1 100 ? -3.461 1.580 -5.712 1.00 93.12 100 LEU A C 1
ATOM 749 O O . LEU A 1 100 ? -4.146 2.559 -5.403 1.00 93.12 100 LEU A O 1
ATOM 753 N N . TYR A 1 101 ? -2.312 1.698 -6.362 1.00 93.56 101 TYR A N 1
ATOM 754 C CA . TYR A 1 101 ? -1.832 2.987 -6.835 1.00 93.56 101 TYR A CA 1
ATOM 755 C C . TYR A 1 101 ? -1.083 2.844 -8.149 1.00 93.56 101 TYR A C 1
ATOM 757 O O . TYR A 1 101 ? -0.476 1.828 -8.460 1.00 93.56 101 TYR A O 1
ATOM 765 N N . THR A 1 102 ? -1.117 3.906 -8.944 1.00 91.38 102 THR A N 1
ATOM 766 C CA . THR A 1 102 ? -0.261 4.071 -10.117 1.00 91.38 102 THR A CA 1
ATOM 767 C C . THR A 1 102 ? 0.090 5.543 -10.244 1.00 91.38 102 THR A C 1
ATOM 769 O O . THR A 1 102 ? -0.802 6.385 -10.144 1.00 91.38 102 THR A O 1
ATOM 772 N N . ALA A 1 103 ? 1.356 5.871 -10.462 1.00 88.19 103 ALA A N 1
ATOM 773 C CA . ALA A 1 103 ? 1.833 7.234 -10.624 1.00 88.19 103 ALA A CA 1
ATOM 774 C C . ALA A 1 103 ? 1.225 7.892 -11.867 1.00 88.19 103 ALA A C 1
ATOM 776 O O . ALA A 1 103 ? 0.970 7.240 -12.878 1.00 88.19 103 ALA A O 1
ATOM 777 N N . ARG A 1 104 ? 1.010 9.210 -11.813 1.00 85.44 104 ARG A N 1
ATOM 778 C CA . ARG A 1 104 ? 0.373 9.958 -12.907 1.00 85.44 104 ARG A CA 1
ATOM 779 C C . ARG A 1 104 ? 1.103 9.801 -14.244 1.00 85.44 104 ARG A C 1
ATOM 781 O O . ARG A 1 104 ? 0.449 9.508 -15.238 1.00 85.44 104 ARG A O 1
ATOM 788 N N . ALA A 1 105 ? 2.430 9.923 -14.248 1.00 83.19 105 ALA A N 1
ATOM 789 C CA . ALA A 1 105 ? 3.243 9.748 -15.452 1.00 83.19 105 ALA A CA 1
ATOM 790 C C . ALA A 1 105 ? 3.043 8.356 -16.078 1.00 83.19 105 ALA A C 1
ATOM 792 O O . ALA A 1 105 ? 2.865 8.223 -17.287 1.00 83.19 105 ALA A O 1
ATOM 793 N N . GLN A 1 106 ? 2.963 7.320 -15.239 1.00 81.31 106 GLN A N 1
ATOM 794 C CA . GLN A 1 106 ? 2.709 5.953 -15.682 1.00 81.31 106 GLN A CA 1
ATOM 795 C C . GLN A 1 106 ? 1.301 5.793 -16.279 1.00 81.31 106 GLN A C 1
ATOM 797 O O . GLN A 1 106 ? 1.141 5.135 -17.305 1.00 81.31 106 GLN A O 1
ATOM 802 N N . ARG A 1 107 ? 0.282 6.446 -15.698 1.00 81.94 107 ARG A N 1
ATOM 803 C CA . ARG A 1 107 ? -1.086 6.471 -16.257 1.00 81.94 107 ARG A CA 1
ATOM 804 C C . ARG A 1 107 ? -1.125 7.153 -17.622 1.00 81.94 107 ARG A C 1
ATOM 806 O O . ARG A 1 107 ? -1.798 6.677 -18.528 1.00 81.94 107 ARG A O 1
ATOM 813 N N . GLU A 1 108 ? -0.423 8.271 -17.771 1.00 82.50 108 GLU A N 1
ATOM 814 C CA . GLU A 1 108 ? -0.359 9.021 -19.029 1.00 82.50 108 GLU A CA 1
ATOM 815 C C . GLU A 1 108 ? 0.338 8.205 -20.123 1.00 82.50 108 GLU A C 1
ATOM 817 O O . GLU A 1 108 ? -0.191 8.100 -21.230 1.00 82.50 108 GLU A O 1
ATOM 822 N N . ARG A 1 109 ? 1.441 7.526 -19.786 1.00 77.38 109 ARG A N 1
ATOM 823 C CA . ARG A 1 109 ? 2.120 6.581 -20.683 1.00 77.38 109 ARG A CA 1
ATOM 824 C C . ARG A 1 109 ? 1.190 5.459 -21.142 1.00 77.38 109 ARG A C 1
ATOM 826 O O . ARG A 1 109 ? 1.122 5.152 -22.326 1.00 77.38 109 ARG A O 1
ATOM 833 N N . LEU A 1 110 ? 0.450 4.863 -20.209 1.00 75.12 110 LEU A N 1
ATOM 834 C CA . LEU A 1 110 ? -0.457 3.749 -20.492 1.00 75.12 110 LEU A CA 1
ATOM 835 C C . LEU A 1 110 ? -1.662 4.186 -21.340 1.00 75.12 110 LEU A C 1
ATOM 837 O O . LEU A 1 110 ? -2.084 3.443 -22.219 1.00 75.12 110 LEU A O 1
ATOM 841 N N . ARG A 1 111 ? -2.152 5.421 -21.176 1.00 73.25 111 ARG A N 1
ATOM 842 C CA . ARG A 1 111 ? -3.191 6.008 -22.045 1.00 73.25 111 ARG A CA 1
ATOM 843 C C . ARG A 1 111 ? -2.734 6.234 -23.485 1.00 73.25 111 ARG A C 1
ATOM 845 O O . ARG A 1 111 ? -3.561 6.184 -24.389 1.00 73.25 111 ARG A O 1
ATOM 852 N N . GLN A 1 112 ? -1.450 6.518 -23.687 1.00 70.69 112 GLN A N 1
ATOM 853 C CA . GLN A 1 112 ? -0.856 6.748 -25.007 1.00 70.69 112 GLN A CA 1
ATOM 854 C C . GLN A 1 112 ? -0.389 5.443 -25.676 1.00 70.69 112 GLN A C 1
ATOM 856 O O . GLN A 1 112 ? 0.001 5.458 -26.841 1.00 70.69 112 GLN A O 1
ATOM 861 N N . SER A 1 1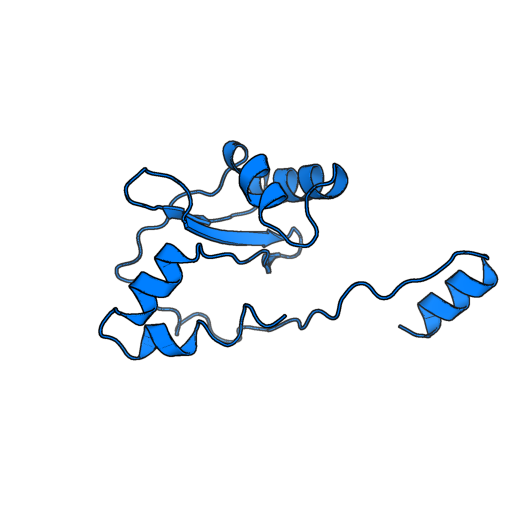13 ? -0.440 4.315 -24.956 1.00 64.62 113 SER A N 1
ATOM 862 C CA . SER A 1 113 ? -0.068 3.004 -25.479 1.00 64.62 113 SER A CA 1
ATOM 863 C C . SER A 1 113 ? -1.152 2.465 -26.424 1.00 64.62 113 SER A C 1
ATOM 865 O O . SER A 1 113 ? -2.332 2.478 -26.065 1.00 64.62 113 SER A O 1
ATOM 867 N N . PRO A 1 114 ? -0.797 1.953 -27.614 1.00 51.31 114 PRO A N 1
ATOM 868 C CA . PRO A 1 114 ? -1.763 1.338 -28.515 1.00 51.31 114 PRO A CA 1
ATOM 869 C C . PRO A 1 114 ? -2.223 -0.018 -27.947 1.00 51.31 114 PRO A C 1
ATOM 871 O O . PRO A 1 114 ? -1.461 -0.980 -27.940 1.00 51.31 114 PRO A O 1
ATOM 874 N N . GLY A 1 115 ? -3.462 -0.107 -27.447 1.00 55.94 115 GLY A N 1
ATOM 875 C CA . GLY A 1 115 ? -4.065 -1.382 -27.033 1.00 55.94 115 GLY A CA 1
ATOM 876 C C . GLY A 1 115 ? -5.390 -1.243 -26.255 1.00 55.94 115 GLY A C 1
ATOM 877 O O . GLY A 1 115 ? -5.449 -0.466 -25.301 1.00 55.94 115 GLY A O 1
ATOM 878 N N . PRO A 1 116 ? -6.451 -2.002 -26.603 1.00 47.56 116 PRO A N 1
ATOM 879 C CA . PRO A 1 116 ? -7.785 -1.867 -25.997 1.00 47.56 116 PRO A CA 1
ATOM 880 C C . PRO A 1 116 ? -7.867 -2.321 -24.527 1.00 47.56 116 PRO A C 1
ATOM 882 O O . PRO A 1 116 ? -8.691 -1.807 -23.777 1.00 47.56 116 PRO A O 1
ATOM 885 N N . LEU A 1 117 ? -6.989 -3.229 -24.082 1.00 49.41 117 LEU A N 1
ATOM 886 C CA . LEU A 1 117 ? -6.981 -3.769 -22.709 1.00 49.41 117 LEU A CA 1
ATOM 887 C C . LEU A 1 117 ? -6.529 -2.750 -21.658 1.00 49.41 117 LEU A C 1
ATOM 889 O O . LEU A 1 117 ? -6.923 -2.827 -20.497 1.00 49.41 117 LEU A O 1
ATOM 893 N N . VAL A 1 118 ? -5.731 -1.764 -22.066 1.00 48.94 118 VAL A N 1
ATOM 894 C CA . VAL A 1 118 ? -5.202 -0.769 -21.138 1.00 48.94 118 VAL A CA 1
ATOM 895 C C . VAL A 1 118 ? -6.286 0.244 -20.788 1.00 48.94 118 VAL A C 1
ATOM 897 O O . VAL A 1 118 ? -6.363 0.636 -19.641 1.00 48.94 118 VAL A O 1
ATOM 900 N N . GLN A 1 119 ? -7.179 0.628 -21.704 1.00 39.81 119 GLN A N 1
ATOM 901 C CA . GLN A 1 119 ? -8.152 1.706 -21.464 1.00 39.81 119 GLN A CA 1
ATOM 902 C C . GLN A 1 119 ? -9.262 1.361 -20.450 1.00 39.81 119 GLN A C 1
ATOM 904 O O . GLN A 1 119 ? -9.727 2.269 -19.761 1.00 39.81 119 GLN A O 1
ATOM 909 N N . GLY A 1 120 ? -9.653 0.086 -20.318 1.00 38.09 120 GLY A N 1
ATOM 910 C CA . GLY A 1 120 ? -10.760 -0.345 -19.448 1.00 38.09 120 GLY A CA 1
ATOM 911 C C . GLY A 1 120 ? -10.419 -0.431 -17.955 1.00 38.09 120 GLY A C 1
ATOM 912 O O . GLY A 1 120 ? -11.219 -0.023 -17.119 1.00 38.09 120 GLY A O 1
ATOM 913 N N . ALA A 1 121 ? -9.207 -0.869 -17.600 1.00 42.66 121 ALA A N 1
ATOM 914 C CA . ALA A 1 121 ? -8.820 -1.096 -16.202 1.00 42.66 121 ALA A CA 1
ATOM 915 C C . ALA A 1 121 ? -8.599 0.199 -15.381 1.00 42.66 121 ALA A C 1
ATOM 917 O O . ALA A 1 121 ? -8.530 0.156 -14.153 1.00 42.66 121 ALA A O 1
ATOM 918 N N . TRP A 1 122 ? -8.483 1.366 -16.034 1.00 42.69 122 TRP A N 1
ATOM 919 C CA . TRP A 1 122 ? -8.174 2.638 -15.358 1.00 42.69 122 TRP A CA 1
ATOM 920 C C . TRP A 1 122 ? -9.368 3.351 -14.741 1.00 42.69 122 TRP A C 1
ATOM 922 O O . TRP A 1 122 ? -9.160 4.150 -13.826 1.00 42.69 122 TRP A O 1
ATOM 932 N N . PHE A 1 123 ? -10.578 3.135 -15.257 1.00 33.03 123 PHE A N 1
ATOM 933 C CA . PHE A 1 123 ? -11.749 3.895 -14.815 1.00 33.03 123 PHE A CA 1
ATOM 934 C C . PHE A 1 123 ? -12.356 3.349 -13.517 1.00 33.03 123 PHE A C 1
ATOM 936 O O . PHE A 1 123 ? -12.889 4.124 -12.735 1.00 33.03 123 PHE A O 1
ATOM 943 N N . GLU A 1 124 ? -12.222 2.055 -13.219 1.00 37.97 124 GLU A N 1
ATOM 944 C CA . GLU A 1 124 ? -12.991 1.451 -12.118 1.00 37.97 124 GLU A CA 1
ATOM 945 C C . GLU A 1 124 ? -12.316 1.506 -10.739 1.00 37.97 124 GLU A C 1
ATOM 947 O O . GLU A 1 124 ? -13.002 1.444 -9.721 1.00 37.97 124 GLU A O 1
ATOM 952 N N . PHE A 1 125 ? -10.991 1.671 -10.656 1.00 41.69 125 PHE A N 1
ATOM 953 C CA . PHE A 1 125 ? -10.279 1.495 -9.379 1.00 41.69 125 PHE A CA 1
ATOM 954 C C . PHE A 1 125 ? -9.857 2.785 -8.657 1.00 41.69 125 PHE A C 1
ATOM 956 O O . PHE A 1 125 ? -9.490 2.716 -7.487 1.00 41.69 125 PHE A O 1
ATOM 963 N N . ASN A 1 126 ? -9.891 3.956 -9.308 1.00 38.34 126 ASN A N 1
ATOM 964 C CA . ASN A 1 126 ? -9.470 5.231 -8.690 1.00 38.34 126 ASN A CA 1
ATOM 965 C C . ASN A 1 126 ? -10.615 6.209 -8.376 1.00 38.34 126 ASN A C 1
ATOM 967 O O . ASN A 1 126 ? -10.350 7.230 -7.743 1.00 38.34 126 ASN A O 1
ATOM 971 N N . ASP A 1 127 ? -11.855 5.900 -8.763 1.00 35.38 127 ASP A N 1
ATOM 972 C CA . ASP A 1 127 ? -13.037 6.710 -8.425 1.00 35.38 127 ASP A CA 1
ATOM 973 C C . ASP A 1 127 ? -13.689 6.303 -7.080 1.00 35.38 127 ASP A C 1
ATOM 975 O O . ASP A 1 127 ? -14.792 6.749 -6.758 1.00 35.38 127 ASP A O 1
ATOM 979 N N . PHE A 1 128 ? -12.985 5.515 -6.247 1.00 39.38 128 PHE A N 1
ATOM 980 C CA . PHE A 1 128 ? -13.409 5.124 -4.893 1.00 39.38 128 PHE A CA 1
ATOM 981 C C . PHE A 1 128 ? -12.436 5.528 -3.782 1.00 39.38 128 PHE A C 1
ATOM 983 O O . PHE A 1 128 ? -11.203 5.312 -3.865 1.00 39.38 128 PHE A O 1
#

InterPro domains:
  IPR010313 Glycine N-acyltransferase [PTHR15298] (2-107)
  IPR015938 Glycine N-acyltransferase, N-terminal [PF06021] (27-74)
  IPR016181 Acyl-CoA N-acyltransferase [SSF55729] (35-107)

Sequence (128 aa):
MEIVKAVASEKGVSSRKQSVCHLMILEDVSSIDSSGISLSSLDESHVGLVNQTWKFGKNEDAVRMIWNMLANFPSCCALEAEGKPASWILTYASCAMGILYTARAQRERLRQSPGPLVQGAWFEFNDF

Secondary structure (DSSP, 8-state):
-HHHHHHHHHTT--------PPPP--S-STT---TT---EE--GGGHHHHHHHSTT-SSHHHHHHHHHHHHHS--EEEE-TTSSEEEEEEE-TTS-EEEEEE-HHHHHHHHHSS-HHHHHTTTSSS--

Radius of gyration: 17.51 Å; chains: 1; bounding box: 42×28×53 Å

Foldseek 3Di:
DVVVCVVCVVVVHDDDDDDDDDADDDPDPPPDDPPPADKDQDALVCLVVLQVPFPPHPDPVSSVQSNCQRHPHGWIAGADPVRHGQWIWTAHPVRGIDSTDGHPVRLVVLVPDPDPVSVPVPPPRPVD